Protein AF-A0A3D4H5T4-F1 (afdb_monomer_lite)

pLDDT: mean 84.38, std 15.31, range [50.97, 97.31]

Structure (mmCIF, N/CA/C/O backbone):
data_AF-A0A3D4H5T4-F1
#
_entry.id   AF-A0A3D4H5T4-F1
#
loop_
_atom_site.group_PDB
_atom_site.id
_atom_site.type_symbol
_atom_site.label_atom_id
_atom_site.label_alt_id
_atom_site.label_comp_id
_atom_site.label_asym_id
_atom_site.label_entity_id
_atom_site.label_seq_id
_atom_site.pdbx_PDB_ins_code
_atom_site.Cartn_x
_atom_site.Cartn_y
_atom_site.Cartn_z
_atom_site.occupancy
_atom_site.B_iso_or_equiv
_atom_site.auth_seq_id
_atom_site.auth_comp_id
_atom_site.auth_asym_id
_atom_site.auth_atom_id
_atom_site.pdbx_PDB_model_num
ATOM 1 N N . MET A 1 1 ? 33.350 2.290 -9.743 1.00 50.97 1 MET A N 1
ATOM 2 C CA . MET A 1 1 ? 33.170 3.519 -10.554 1.00 50.97 1 MET A CA 1
ATOM 3 C C . MET A 1 1 ? 33.026 3.240 -12.060 1.00 50.97 1 MET A C 1
ATOM 5 O O . MET A 1 1 ? 32.210 3.894 -12.687 1.00 50.97 1 MET A O 1
ATOM 9 N N . LEU A 1 2 ? 33.705 2.236 -12.644 1.00 53.31 2 LEU A N 1
ATOM 10 C CA . LEU A 1 2 ? 33.592 1.883 -14.080 1.00 53.31 2 LEU A CA 1
ATOM 11 C C . LEU A 1 2 ? 32.321 1.103 -14.498 1.00 53.31 2 LEU A C 1
ATOM 13 O O . LEU A 1 2 ? 32.039 1.008 -15.688 1.00 53.31 2 LEU A O 1
ATOM 17 N N . LEU A 1 3 ? 31.518 0.598 -13.553 1.00 58.47 3 LEU A N 1
ATOM 18 C CA . LEU A 1 3 ? 30.248 -0.098 -13.845 1.00 58.47 3 LEU A CA 1
ATOM 19 C C . LEU A 1 3 ? 29.052 0.846 -14.075 1.00 58.47 3 LEU A C 1
ATOM 21 O O . LEU A 1 3 ? 28.018 0.399 -14.553 1.00 58.47 3 LEU A O 1
ATOM 25 N N . ALA A 1 4 ? 29.189 2.146 -13.784 1.00 55.16 4 ALA A N 1
ATOM 26 C CA . ALA A 1 4 ? 28.155 3.155 -14.060 1.00 55.16 4 ALA A CA 1
ATOM 27 C C . ALA A 1 4 ? 28.229 3.714 -15.496 1.00 55.16 4 ALA A C 1
ATOM 29 O O . ALA A 1 4 ? 27.301 4.359 -15.978 1.00 55.16 4 ALA A O 1
ATOM 30 N N . PHE A 1 5 ? 29.338 3.463 -16.194 1.00 53.66 5 PHE A N 1
ATOM 31 C CA . PHE A 1 5 ? 29.594 4.003 -17.525 1.00 53.66 5 PHE A CA 1
ATOM 32 C C . PHE A 1 5 ? 28.647 3.468 -18.625 1.00 53.66 5 PHE A C 1
ATOM 34 O O . PHE A 1 5 ? 28.283 4.256 -19.491 1.00 53.66 5 PHE A O 1
ATOM 41 N N . PRO A 1 6 ? 28.194 2.194 -18.631 1.00 54.94 6 PRO A N 1
ATOM 42 C CA . PRO A 1 6 ? 27.199 1.744 -19.603 1.00 54.94 6 PRO A CA 1
ATOM 43 C C . PRO A 1 6 ? 25.774 2.250 -19.311 1.00 54.94 6 PRO A C 1
ATOM 45 O O . PRO A 1 6 ? 25.005 2.384 -20.255 1.00 54.94 6 PRO A O 1
ATOM 48 N N . PHE A 1 7 ? 25.433 2.595 -18.058 1.00 61.19 7 PHE A N 1
ATOM 49 C CA . PHE A 1 7 ? 24.137 3.204 -17.705 1.00 61.19 7 PHE A CA 1
ATOM 50 C C . PHE A 1 7 ? 24.020 4.629 -18.262 1.00 61.19 7 PHE A C 1
ATOM 52 O O . PHE A 1 7 ? 23.012 4.972 -18.865 1.00 61.19 7 PHE A O 1
ATOM 59 N N . MET A 1 8 ? 25.098 5.417 -18.163 1.00 59.91 8 MET A N 1
ATOM 60 C CA . MET A 1 8 ? 25.129 6.803 -18.649 1.00 59.91 8 MET A CA 1
ATOM 61 C C . MET A 1 8 ? 25.312 6.960 -20.166 1.00 59.91 8 MET A C 1
ATOM 63 O O . MET A 1 8 ? 25.226 8.072 -20.680 1.00 59.91 8 MET A O 1
ATOM 67 N N . ARG A 1 9 ? 25.601 5.873 -20.894 1.00 63.19 9 ARG A N 1
ATOM 68 C CA . ARG A 1 9 ? 25.990 5.927 -22.314 1.00 63.19 9 ARG A CA 1
ATOM 69 C C . ARG A 1 9 ? 24.804 5.947 -23.283 1.00 63.19 9 ARG A C 1
ATOM 71 O O . ARG A 1 9 ? 24.972 6.417 -24.401 1.00 63.19 9 ARG A O 1
ATOM 78 N N . ASN A 1 10 ? 23.633 5.475 -22.852 1.00 55.31 10 ASN A N 1
ATOM 79 C CA . ASN A 1 10 ? 22.451 5.292 -23.705 1.00 55.31 10 ASN A CA 1
ATOM 80 C C . ASN A 1 10 ? 21.253 6.159 -23.273 1.00 55.31 10 ASN A C 1
ATOM 82 O O . ASN A 1 10 ? 20.111 5.802 -23.548 1.00 55.31 10 ASN A O 1
ATOM 86 N N . HIS A 1 11 ? 21.475 7.269 -22.562 1.00 65.44 11 HIS A N 1
ATOM 87 C CA . HIS A 1 11 ? 20.380 8.187 -22.257 1.00 65.44 11 HIS A CA 1
ATOM 88 C C . HIS A 1 11 ? 19.988 8.938 -23.533 1.00 65.44 11 HIS A C 1
ATOM 90 O O . HIS A 1 11 ? 20.616 9.933 -23.895 1.00 65.44 11 HIS A O 1
ATOM 96 N N . GLU A 1 12 ? 18.935 8.456 -24.198 1.00 70.62 12 GLU A N 1
ATOM 97 C CA . GLU A 1 12 ? 18.045 9.314 -24.984 1.00 70.62 12 GLU A CA 1
ATOM 98 C C . GLU A 1 12 ? 17.826 10.624 -24.196 1.00 70.62 12 GLU A C 1
ATOM 100 O O . GLU A 1 12 ? 17.703 10.574 -22.962 1.00 70.62 12 GLU A O 1
ATOM 105 N N . PRO A 1 13 ? 17.835 11.801 -24.846 1.00 75.75 13 PRO A N 1
ATOM 106 C CA . PRO A 1 13 ? 17.629 13.061 -24.144 1.00 75.75 13 PRO A CA 1
ATOM 107 C C . PRO A 1 13 ? 16.342 12.977 -23.318 1.00 75.75 13 PRO A C 1
ATOM 109 O O . PRO A 1 13 ? 15.277 12.679 -23.853 1.00 75.75 13 PRO A O 1
ATOM 112 N N . ILE A 1 14 ? 16.447 13.204 -22.003 1.00 74.88 14 ILE A N 1
ATOM 113 C CA . ILE A 1 14 ? 15.289 13.151 -21.105 1.00 74.88 14 ILE A CA 1
ATOM 114 C C . ILE A 1 14 ? 14.270 14.176 -21.591 1.00 74.88 14 ILE A C 1
ATOM 116 O O . ILE A 1 14 ? 14.497 15.387 -21.531 1.00 74.88 14 ILE A O 1
ATOM 120 N N . GLU A 1 15 ? 13.123 13.685 -22.041 1.00 83.06 15 GLU A N 1
ATOM 121 C CA . GLU A 1 15 ? 11.979 14.530 -22.321 1.00 83.06 15 GLU A CA 1
ATOM 122 C C . GLU A 1 15 ? 11.386 14.994 -20.983 1.00 83.06 15 GLU A C 1
ATOM 124 O O . GLU A 1 15 ? 10.686 14.264 -20.278 1.00 83.06 15 GLU A O 1
ATOM 129 N N . TRP A 1 16 ? 1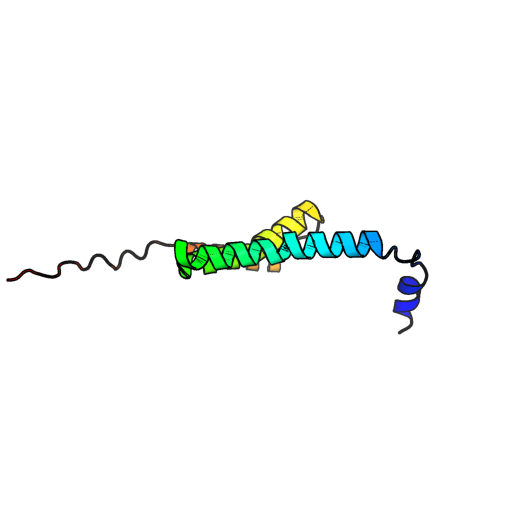1.697 16.231 -20.597 1.00 85.88 16 TRP A N 1
ATOM 130 C CA . TRP A 1 16 ? 11.300 16.794 -19.302 1.00 85.88 16 TRP A CA 1
ATOM 131 C C . TRP A 1 16 ? 9.786 16.829 -19.089 1.00 85.88 16 TRP A C 1
ATOM 133 O O . TRP A 1 16 ? 9.315 16.662 -17.966 1.00 85.88 16 TRP A O 1
ATOM 143 N N . LEU A 1 17 ? 9.020 17.037 -20.161 1.00 90.56 17 LEU A N 1
ATOM 144 C CA . LEU A 1 17 ? 7.569 17.170 -20.096 1.00 90.56 17 LEU A CA 1
ATOM 145 C C . LEU A 1 17 ? 6.851 15.857 -19.720 1.00 90.56 17 LEU A C 1
ATOM 147 O O . LEU A 1 17 ? 6.108 15.879 -18.737 1.00 90.56 17 LEU A O 1
ATOM 151 N N . PRO A 1 18 ? 7.056 14.715 -20.412 1.00 91.06 18 PRO A N 1
ATOM 152 C CA . PRO A 1 18 ? 6.445 13.448 -20.008 1.00 91.06 18 PRO A CA 1
ATOM 153 C C . PRO A 1 18 ? 6.958 12.967 -18.649 1.00 91.06 18 PRO A C 1
ATOM 155 O O . PRO A 1 18 ? 6.181 12.417 -17.870 1.00 91.06 18 PRO A O 1
ATOM 158 N N . PHE A 1 19 ? 8.226 13.229 -18.320 1.00 88.88 19 PHE A N 1
ATOM 159 C CA . PHE A 1 19 ? 8.763 12.918 -16.998 1.00 88.88 19 PHE A CA 1
ATOM 160 C C . PHE A 1 19 ? 8.033 13.690 -15.889 1.00 88.88 19 PHE A C 1
ATOM 162 O O . PHE A 1 19 ? 7.582 13.095 -14.910 1.00 88.88 19 PHE A O 1
ATOM 169 N N . LEU A 1 20 ? 7.856 15.005 -16.060 1.00 93.69 20 LEU A N 1
ATOM 170 C CA . LEU A 1 20 ? 7.125 15.840 -15.107 1.00 93.69 20 LEU A CA 1
ATOM 171 C C . LEU A 1 20 ? 5.650 15.434 -15.010 1.00 93.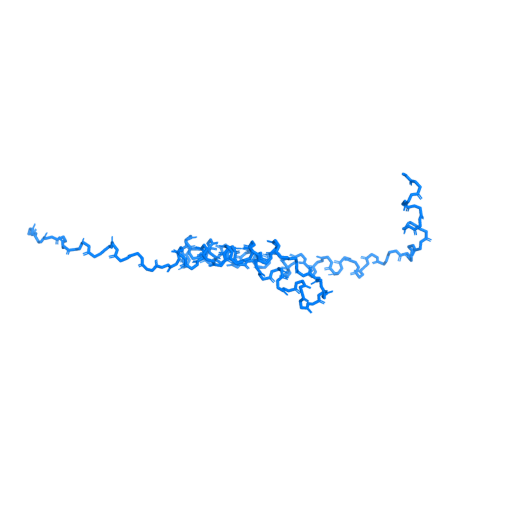69 20 LEU A C 1
ATOM 173 O O . LEU A 1 20 ? 5.102 15.380 -13.910 1.00 93.69 20 LEU A O 1
ATOM 177 N N . ALA A 1 21 ? 5.013 15.117 -16.139 1.00 94.12 21 ALA A N 1
ATOM 178 C CA . ALA A 1 21 ? 3.635 14.640 -16.161 1.00 94.12 21 ALA A CA 1
ATOM 179 C C . ALA A 1 21 ? 3.483 13.329 -15.372 1.00 94.12 21 ALA A C 1
ATOM 181 O O . ALA A 1 21 ? 2.595 13.221 -14.527 1.00 94.12 21 ALA A O 1
ATOM 182 N N . LEU A 1 22 ? 4.384 12.364 -15.581 1.00 92.44 22 LEU A N 1
ATOM 183 C CA . LEU A 1 22 ? 4.390 11.105 -14.841 1.00 92.44 22 LEU A CA 1
ATOM 184 C C . LEU A 1 22 ? 4.630 11.335 -13.343 1.00 92.44 22 LEU A C 1
ATOM 186 O O . LEU A 1 22 ? 3.908 10.778 -12.519 1.00 92.44 22 LEU A O 1
ATOM 190 N N . ALA A 1 23 ? 5.591 12.189 -12.982 1.00 94.06 23 ALA A N 1
ATOM 191 C CA . ALA A 1 23 ? 5.872 12.529 -11.591 1.00 94.06 23 ALA A CA 1
ATOM 192 C C . ALA A 1 23 ? 4.661 13.169 -10.892 1.00 94.06 23 ALA A C 1
ATOM 194 O O . ALA A 1 23 ? 4.345 12.807 -9.759 1.00 94.06 23 ALA A O 1
ATOM 195 N N . LEU A 1 24 ? 3.947 14.076 -11.570 1.00 96.31 24 LEU A N 1
ATOM 196 C CA . LEU A 1 24 ? 2.726 14.687 -11.041 1.00 96.31 24 LEU A CA 1
ATOM 197 C C . LEU A 1 24 ? 1.614 13.657 -10.850 1.00 96.31 24 LEU A C 1
ATOM 199 O O . LEU A 1 24 ? 0.988 13.634 -9.793 1.00 96.31 24 LEU A O 1
ATOM 203 N N . VAL A 1 25 ? 1.385 12.787 -11.837 1.00 96.62 25 VAL A N 1
ATOM 204 C CA . VAL A 1 25 ? 0.355 11.743 -11.750 1.00 96.62 25 VAL A CA 1
ATOM 205 C C . VAL A 1 25 ? 0.670 10.765 -10.618 1.00 96.62 25 VAL A C 1
ATOM 207 O O . VAL A 1 25 ? -0.198 10.502 -9.787 1.00 96.62 25 VAL A O 1
ATOM 210 N N . LEU A 1 26 ? 1.910 10.278 -10.527 1.00 94.31 26 LEU A N 1
ATOM 211 C CA . LEU A 1 26 ? 2.333 9.354 -9.473 1.00 94.31 26 LEU A CA 1
ATOM 212 C C . LEU A 1 26 ? 2.319 10.013 -8.087 1.00 94.31 26 LEU A C 1
ATOM 214 O O . LEU A 1 26 ? 1.860 9.400 -7.129 1.00 94.31 26 LEU A O 1
ATOM 218 N N . GLY A 1 27 ? 2.763 11.264 -7.961 1.00 96.19 27 GLY A N 1
ATOM 219 C CA . GLY A 1 27 ? 2.759 11.983 -6.686 1.00 96.19 27 GLY A CA 1
ATOM 220 C C . GLY A 1 27 ? 1.350 12.325 -6.191 1.00 96.19 27 GLY A C 1
ATOM 221 O O . GLY A 1 27 ? 1.061 12.215 -4.995 1.00 96.19 27 GLY A O 1
ATOM 222 N N . LEU A 1 28 ? 0.449 12.707 -7.102 1.00 97.31 28 LEU A N 1
ATOM 223 C CA . LEU A 1 28 ? -0.940 13.015 -6.766 1.00 97.31 28 LEU A CA 1
ATOM 224 C C . LEU A 1 28 ? -1.732 11.747 -6.456 1.00 97.31 28 LEU A C 1
ATOM 226 O O . LEU A 1 28 ? -2.302 11.638 -5.372 1.00 97.31 28 LEU A O 1
ATOM 230 N N . LEU A 1 29 ? -1.762 10.794 -7.389 1.00 95.19 29 LEU A N 1
ATOM 231 C CA . LEU A 1 29 ? -2.602 9.603 -7.267 1.00 95.19 29 LEU A CA 1
ATOM 232 C C . LEU A 1 29 ? -1.982 8.538 -6.363 1.00 95.19 29 LEU A C 1
ATOM 234 O O . LEU A 1 29 ? -2.706 7.867 -5.638 1.00 95.19 29 LEU A O 1
ATOM 238 N N . GLY A 1 30 ? -0.658 8.390 -6.390 1.00 91.00 30 GLY A N 1
ATOM 239 C CA . GLY A 1 30 ? 0.050 7.357 -5.637 1.00 91.00 30 GLY A CA 1
ATOM 240 C C . GLY A 1 30 ? 0.327 7.714 -4.179 1.00 91.00 30 GLY A C 1
ATOM 241 O O . GLY A 1 30 ? 0.563 6.809 -3.388 1.00 91.00 30 GLY A O 1
ATOM 242 N N . GLN A 1 31 ? 0.296 8.999 -3.802 1.00 93.62 31 GLN A N 1
ATOM 243 C CA . GLN A 1 31 ? 0.578 9.420 -2.422 1.00 93.62 31 GLN A CA 1
ATOM 244 C C . GLN A 1 31 ? -0.358 10.506 -1.896 1.00 93.62 31 GLN A C 1
ATOM 246 O O . GLN A 1 31 ? -1.048 10.297 -0.900 1.00 93.62 31 GLN A O 1
ATOM 251 N N . THR A 1 32 ? -0.440 11.659 -2.561 1.00 96.81 32 THR A N 1
ATOM 252 C CA . THR A 1 32 ? -1.115 12.838 -1.989 1.00 96.81 32 THR A CA 1
ATOM 253 C C . THR A 1 32 ? -2.606 12.595 -1.736 1.00 96.81 32 THR A C 1
ATOM 255 O O . THR A 1 32 ? -3.099 12.847 -0.636 1.00 96.81 32 THR A O 1
ATOM 258 N N . ILE A 1 33 ? -3.337 12.082 -2.731 1.00 97.25 33 ILE A N 1
ATOM 259 C CA . ILE A 1 33 ? -4.773 11.803 -2.601 1.00 97.25 33 ILE A CA 1
ATOM 260 C C . ILE A 1 33 ? -5.039 10.689 -1.572 1.00 97.25 33 ILE A C 1
ATOM 262 O O . ILE A 1 33 ? -5.868 10.924 -0.684 1.00 97.25 33 ILE A O 1
ATOM 266 N N . PRO A 1 34 ? -4.360 9.521 -1.618 1.00 94.06 34 PRO A N 1
ATOM 267 C CA . PRO A 1 34 ? -4.518 8.482 -0.601 1.00 94.06 34 PRO A CA 1
ATOM 268 C C . PRO A 1 34 ? -4.265 8.980 0.826 1.00 94.06 34 PRO A C 1
ATOM 270 O O . PRO A 1 34 ? -5.108 8.771 1.698 1.00 94.06 34 PRO A O 1
ATOM 273 N N . VAL A 1 35 ? -3.167 9.709 1.060 1.00 95.06 35 VAL A N 1
ATOM 274 C CA . VAL A 1 35 ? -2.803 10.213 2.395 1.00 95.06 35 VAL A CA 1
ATOM 275 C C . VAL A 1 35 ? -3.841 11.205 2.913 1.00 95.06 35 VAL A C 1
ATOM 277 O O . VAL A 1 35 ? -4.291 11.081 4.052 1.00 95.06 35 VAL A O 1
ATOM 280 N N . ILE A 1 36 ? -4.290 12.158 2.087 1.00 97.25 36 ILE A N 1
ATOM 281 C CA . ILE A 1 36 ? -5.333 13.114 2.492 1.00 97.25 36 ILE A CA 1
ATOM 282 C C . ILE A 1 36 ? -6.646 12.387 2.800 1.00 97.25 36 ILE A C 1
ATOM 284 O O . ILE A 1 36 ? -7.327 12.728 3.769 1.00 97.25 36 ILE A O 1
ATOM 288 N N . THR A 1 37 ? -7.003 11.386 1.993 1.00 95.69 37 THR A N 1
ATOM 289 C CA . THR A 1 37 ? -8.2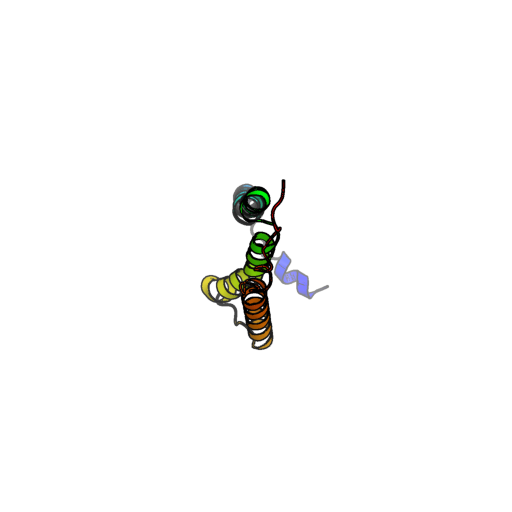24 10.593 2.186 1.00 95.69 37 THR A CA 1
ATOM 290 C C . THR A 1 37 ? -8.1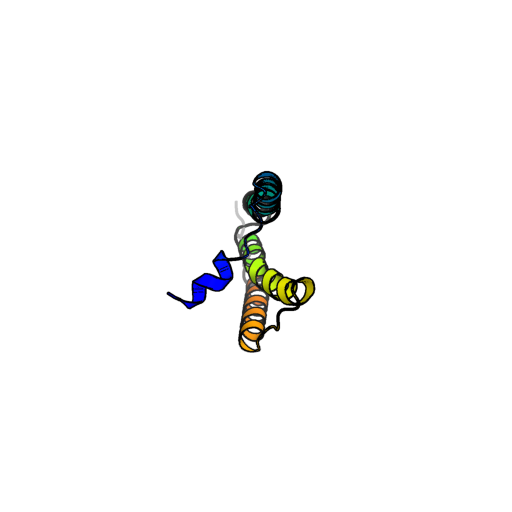60 9.808 3.492 1.00 95.69 37 THR A C 1
ATOM 292 O O . THR A 1 37 ? -9.115 9.841 4.267 1.00 95.69 37 THR A O 1
ATOM 295 N N . LEU A 1 38 ? -7.015 9.187 3.791 1.00 94.94 38 LEU A N 1
ATOM 296 C CA . LEU A 1 38 ? -6.777 8.500 5.056 1.00 94.94 38 LEU A CA 1
ATOM 297 C C . LEU A 1 38 ? -6.863 9.474 6.238 1.00 94.94 38 LEU A C 1
ATOM 299 O O . LEU A 1 38 ? -7.602 9.217 7.185 1.00 94.94 38 LEU A O 1
ATOM 303 N N . MET A 1 39 ? -6.187 10.626 6.162 1.00 95.94 39 MET A N 1
ATOM 304 C CA . MET A 1 39 ? -6.203 11.632 7.230 1.00 95.94 39 MET A CA 1
ATOM 305 C C . MET A 1 39 ? -7.611 12.170 7.506 1.00 95.94 39 MET A C 1
ATOM 307 O O . MET A 1 39 ? -7.989 12.333 8.664 1.00 95.94 39 MET A O 1
ATOM 311 N N . LYS A 1 40 ? -8.413 12.407 6.460 1.00 96.56 40 LYS A N 1
ATOM 312 C CA . LYS A 1 40 ? -9.827 12.795 6.600 1.00 96.56 40 LYS A CA 1
ATOM 313 C C . LYS A 1 40 ? -10.717 11.654 7.092 1.00 96.56 40 LYS A C 1
ATOM 315 O O . LYS A 1 40 ? -11.743 11.924 7.708 1.00 96.56 40 LYS A O 1
ATOM 320 N N . GLY A 1 41 ? -10.343 10.406 6.823 1.00 95.25 41 GLY A N 1
ATOM 321 C CA . GLY A 1 41 ? -11.046 9.218 7.296 1.00 95.25 41 GLY A CA 1
ATOM 322 C C . GLY A 1 41 ? -10.837 8.946 8.786 1.00 95.25 41 GLY A C 1
ATOM 323 O O . GLY A 1 41 ? -11.774 8.501 9.445 1.00 95.25 41 GLY A O 1
ATOM 324 N N . ILE A 1 42 ? -9.658 9.263 9.342 1.00 95.94 42 ILE A N 1
ATOM 325 C CA . ILE A 1 42 ? -9.309 8.996 10.754 1.00 95.94 42 ILE A CA 1
ATOM 326 C C . ILE A 1 42 ? -10.381 9.497 11.746 1.00 95.94 42 ILE A C 1
ATOM 328 O O . ILE A 1 42 ? -10.793 8.705 12.593 1.00 95.94 42 ILE A O 1
ATOM 332 N N . PRO A 1 43 ? -10.892 10.745 11.669 1.00 94.94 43 PRO A N 1
ATOM 333 C CA . PRO A 1 43 ? -11.943 11.219 12.574 1.00 94.94 43 PRO A CA 1
ATOM 334 C C . PRO A 1 43 ? -13.279 10.471 12.449 1.00 94.94 43 PRO A C 1
ATOM 336 O O . PRO A 1 43 ? -14.078 10.508 13.378 1.00 94.94 43 PRO A O 1
ATOM 339 N N . ILE A 1 44 ? -13.534 9.824 11.307 1.00 95.25 44 ILE A N 1
ATOM 340 C CA . ILE A 1 44 ? -14.798 9.144 10.993 1.00 95.25 44 ILE A CA 1
ATOM 341 C C . ILE A 1 44 ? -14.765 7.692 11.483 1.00 95.25 44 ILE A C 1
ATOM 343 O O . ILE A 1 44 ? -15.738 7.216 12.060 1.00 95.25 44 ILE A O 1
ATOM 347 N N . VAL A 1 45 ? -13.649 6.987 11.260 1.00 91.50 45 VAL A N 1
ATOM 348 C CA . VAL A 1 45 ? -13.514 5.548 11.570 1.00 91.50 45 VAL A CA 1
ATOM 349 C C . VAL A 1 45 ? -12.724 5.264 12.852 1.00 91.50 45 VAL A C 1
ATOM 351 O O . VAL A 1 45 ? -12.692 4.131 13.326 1.00 91.50 45 VAL A O 1
ATOM 354 N N . GLY A 1 46 ? -12.088 6.283 13.430 1.00 90.38 46 GLY A N 1
ATOM 355 C CA . GLY A 1 46 ? -11.204 6.153 14.583 1.00 90.38 46 GLY A CA 1
ATOM 356 C C . GLY A 1 46 ? -9.775 5.745 14.211 1.00 90.38 46 GLY A C 1
ATOM 357 O O . GLY A 1 46 ? -9.500 5.166 13.158 1.00 90.38 46 GLY A O 1
ATOM 358 N N . SER A 1 47 ? -8.834 6.039 15.112 1.00 88.81 47 SER A N 1
ATOM 359 C CA . SER A 1 47 ? -7.397 5.795 14.909 1.00 88.81 47 SER A CA 1
ATOM 360 C C . SER A 1 47 ? -7.038 4.314 14.770 1.00 88.81 47 SER A C 1
ATOM 362 O O . SER A 1 47 ? -6.098 3.986 14.053 1.00 88.81 47 SER A O 1
ATOM 364 N N . SER A 1 48 ? -7.803 3.427 15.414 1.00 88.69 48 SER A N 1
ATOM 365 C CA . SER A 1 48 ? -7.620 1.974 15.349 1.00 88.69 48 SER A CA 1
ATOM 366 C C . SER A 1 48 ? -7.788 1.455 13.912 1.00 88.69 48 SER A C 1
ATOM 368 O O . SER A 1 48 ? -6.826 1.004 13.288 1.00 88.69 48 SER A O 1
ATOM 370 N N . ILE A 1 49 ? -8.981 1.618 13.332 1.00 90.00 49 ILE A N 1
ATOM 371 C CA . ILE A 1 49 ? -9.286 1.149 11.971 1.00 90.00 49 ILE A CA 1
ATOM 372 C C . ILE A 1 49 ? -8.385 1.839 10.940 1.00 90.00 49 ILE A C 1
ATOM 374 O O . ILE A 1 49 ? -7.901 1.193 10.012 1.00 90.00 49 ILE A O 1
ATOM 378 N N . ALA A 1 50 ? -8.098 3.131 11.120 1.00 92.81 50 ALA A N 1
ATOM 379 C CA . ALA A 1 50 ? -7.202 3.850 10.223 1.00 92.81 50 ALA A CA 1
ATOM 380 C C . ALA A 1 50 ? -5.755 3.321 10.256 1.00 92.81 50 ALA A C 1
ATOM 382 O O . ALA A 1 50 ? -5.127 3.214 9.205 1.00 92.81 50 ALA A O 1
ATOM 383 N N . GLY A 1 51 ? -5.232 2.948 11.430 1.00 91.75 51 GLY A N 1
ATOM 384 C CA . GLY A 1 51 ? -3.910 2.325 11.557 1.00 91.75 51 GLY A CA 1
ATOM 385 C C . GLY A 1 51 ? -3.842 0.942 10.902 1.00 91.75 51 GLY A C 1
ATOM 386 O O . GLY A 1 51 ? -2.863 0.616 10.226 1.00 91.75 51 GLY A O 1
ATOM 387 N N . ALA A 1 52 ? -4.910 0.149 11.033 1.00 92.50 52 ALA A N 1
ATOM 388 C CA . ALA A 1 52 ? -5.038 -1.123 10.327 1.00 92.50 52 ALA A CA 1
ATOM 389 C C . ALA A 1 52 ? -5.075 -0.929 8.799 1.00 92.50 52 ALA A C 1
ATOM 391 O O . ALA A 1 52 ? -4.378 -1.638 8.074 1.00 92.50 52 ALA A O 1
ATOM 392 N N . LEU A 1 53 ? -5.830 0.066 8.317 1.00 91.88 53 LEU A N 1
ATOM 393 C CA . LEU A 1 53 ? -5.902 0.412 6.898 1.00 91.88 53 LEU A CA 1
ATOM 394 C C . LEU A 1 53 ? -4.546 0.885 6.356 1.00 91.88 53 LEU A C 1
ATOM 396 O O . LEU A 1 53 ? -4.152 0.461 5.279 1.00 91.88 53 LEU A O 1
ATOM 400 N N . ALA A 1 54 ? -3.797 1.696 7.110 1.00 92.56 54 ALA A N 1
ATOM 401 C CA . ALA A 1 54 ? -2.445 2.107 6.724 1.00 92.56 54 ALA A CA 1
ATOM 402 C C . ALA A 1 54 ? -1.484 0.909 6.627 1.00 92.56 54 ALA A C 1
ATOM 404 O O . ALA A 1 54 ? -0.702 0.797 5.689 1.00 92.56 54 ALA A O 1
ATOM 405 N N . SER A 1 55 ? -1.588 -0.041 7.561 1.00 92.81 55 SER A N 1
ATOM 406 C CA . SER A 1 55 ? -0.747 -1.245 7.567 1.00 92.81 55 SER A CA 1
ATOM 407 C C . SER A 1 55 ? -0.995 -2.159 6.361 1.00 92.81 55 SER A C 1
ATOM 409 O O . SER A 1 55 ? -0.109 -2.930 5.995 1.00 92.81 55 SER A O 1
ATOM 411 N N . ILE A 1 56 ? -2.173 -2.072 5.727 1.00 93.62 56 ILE A N 1
ATOM 412 C CA . ILE A 1 56 ? -2.519 -2.869 4.542 1.00 93.62 56 ILE A CA 1
ATOM 413 C C . ILE A 1 56 ? -1.795 -2.405 3.270 1.00 93.62 56 ILE A C 1
ATOM 415 O O . ILE A 1 56 ? -1.678 -3.188 2.327 1.00 93.62 56 ILE A O 1
ATOM 419 N N . GLU A 1 57 ? -1.277 -1.171 3.247 1.00 92.75 57 GLU A N 1
ATOM 420 C CA . GLU A 1 57 ? -0.538 -0.609 2.109 1.00 92.75 57 GLU A CA 1
ATOM 421 C C . GLU A 1 57 ? 0.636 -1.513 1.709 1.00 92.75 57 GLU A C 1
ATOM 423 O O . GLU A 1 57 ? 0.804 -1.829 0.532 1.00 92.75 57 GLU A O 1
ATOM 428 N N . LEU A 1 58 ? 1.400 -2.005 2.692 1.00 93.50 58 LEU A N 1
ATOM 429 C CA . LEU A 1 58 ? 2.569 -2.854 2.456 1.00 93.50 58 LEU A CA 1
ATOM 430 C C . LEU A 1 58 ? 2.202 -4.216 1.827 1.00 93.50 58 LEU A C 1
ATOM 432 O O . LEU A 1 58 ? 2.764 -4.541 0.780 1.00 93.50 58 LEU A O 1
ATOM 436 N N . PRO A 1 59 ? 1.259 -5.014 2.373 1.00 93.88 59 PRO A N 1
ATOM 437 C CA . PRO A 1 59 ? 0.741 -6.203 1.698 1.00 93.88 59 PRO A CA 1
ATOM 438 C C . PRO A 1 59 ? 0.261 -5.950 0.268 1.00 93.88 59 PRO A C 1
ATOM 440 O O . PRO A 1 59 ? 0.617 -6.702 -0.641 1.00 93.88 59 PRO A O 1
ATOM 443 N N . VAL A 1 60 ? -0.521 -4.886 0.058 1.00 94.25 60 VAL A N 1
ATOM 444 C CA . VAL A 1 60 ? -1.046 -4.540 -1.268 1.00 94.25 60 VAL A CA 1
ATOM 445 C C . VAL A 1 60 ? 0.091 -4.192 -2.223 1.00 94.25 60 VAL A C 1
ATOM 447 O O . VAL A 1 60 ? 0.056 -4.636 -3.368 1.00 94.25 60 VAL A O 1
ATOM 450 N N . ALA A 1 61 ? 1.124 -3.478 -1.767 1.00 93.69 61 ALA A N 1
ATOM 451 C CA . ALA A 1 61 ? 2.300 -3.162 -2.572 1.00 93.69 61 ALA A CA 1
ATOM 452 C C . ALA A 1 61 ? 3.058 -4.426 -3.006 1.00 93.69 61 ALA A C 1
ATOM 454 O O . ALA A 1 61 ? 3.388 -4.564 -4.182 1.00 93.69 61 ALA A O 1
ATOM 455 N N . VAL A 1 62 ? 3.276 -5.385 -2.097 1.00 95.00 62 VAL A N 1
ATOM 456 C CA . VAL A 1 62 ? 3.953 -6.654 -2.426 1.00 95.00 62 VAL A CA 1
ATOM 457 C C . VAL A 1 62 ? 3.152 -7.469 -3.441 1.00 95.00 62 VAL A C 1
ATOM 459 O O . VAL A 1 62 ? 3.708 -7.939 -4.433 1.00 95.00 62 VAL A O 1
ATOM 462 N N . ILE A 1 63 ? 1.842 -7.611 -3.221 1.00 94.19 63 ILE A N 1
ATOM 463 C CA . ILE A 1 63 ? 0.955 -8.349 -4.132 1.00 94.19 63 ILE A CA 1
ATOM 464 C C . ILE A 1 63 ? 0.891 -7.650 -5.496 1.00 94.19 63 ILE A C 1
ATOM 466 O O . ILE A 1 63 ? 0.966 -8.304 -6.534 1.00 94.19 63 ILE A O 1
ATOM 470 N N . SER A 1 64 ? 0.808 -6.319 -5.503 1.00 94.00 64 SER A N 1
ATOM 471 C CA . SER A 1 64 ? 0.802 -5.526 -6.733 1.00 94.00 64 SER A CA 1
ATOM 472 C C . SER A 1 64 ? 2.116 -5.669 -7.493 1.00 94.00 64 SER A C 1
ATOM 474 O O . SER A 1 64 ? 2.085 -5.804 -8.711 1.00 94.00 64 SER A O 1
ATOM 476 N N . SER A 1 65 ? 3.259 -5.714 -6.804 1.00 94.81 65 SER A N 1
ATOM 477 C CA . SER A 1 65 ? 4.542 -5.955 -7.466 1.00 94.81 65 SER A CA 1
ATOM 478 C C . SER A 1 65 ? 4.578 -7.321 -8.160 1.00 94.81 65 SER A C 1
ATOM 480 O O . SER A 1 65 ? 4.958 -7.431 -9.326 1.00 94.81 65 SER A O 1
ATOM 482 N N . ALA A 1 66 ? 4.067 -8.360 -7.495 1.00 93.75 66 ALA A N 1
ATOM 483 C CA . ALA A 1 66 ? 3.978 -9.696 -8.077 1.00 93.75 66 ALA A CA 1
ATOM 484 C C . ALA A 1 66 ? 3.085 -9.742 -9.330 1.00 93.75 66 ALA A C 1
ATOM 486 O O . ALA A 1 66 ? 3.427 -10.393 -10.313 1.00 93.75 66 ALA A O 1
ATOM 487 N N . ILE A 1 67 ? 1.941 -9.047 -9.298 1.00 95.81 67 ILE A N 1
ATOM 488 C CA . ILE A 1 67 ? 0.943 -9.071 -10.378 1.00 95.81 67 ILE A CA 1
ATOM 489 C C . ILE A 1 67 ? 1.345 -8.166 -11.547 1.00 95.81 67 ILE A C 1
ATOM 491 O O . ILE A 1 67 ? 1.274 -8.589 -12.698 1.00 95.81 67 ILE A O 1
ATOM 495 N N . PHE A 1 68 ? 1.725 -6.916 -11.270 1.00 95.19 68 PHE A N 1
ATOM 496 C CA . PHE A 1 68 ? 1.936 -5.893 -12.298 1.00 95.19 68 PHE A CA 1
ATOM 497 C C . PHE A 1 68 ? 3.373 -5.844 -12.813 1.00 95.19 68 PHE A C 1
ATOM 499 O O . PHE A 1 68 ? 3.573 -5.578 -13.996 1.00 95.19 68 PHE A O 1
ATOM 506 N N . LEU A 1 69 ? 4.365 -6.080 -11.949 1.00 93.94 69 LEU A N 1
ATOM 507 C CA . LEU A 1 69 ? 5.781 -6.053 -12.331 1.00 93.94 69 LEU A CA 1
ATOM 508 C C . LEU A 1 69 ? 6.321 -7.464 -12.617 1.00 93.94 69 LEU A C 1
ATOM 510 O O . LEU A 1 69 ? 7.394 -7.598 -13.202 1.00 93.94 69 LEU A O 1
ATOM 514 N N . GLY A 1 70 ? 5.586 -8.516 -12.234 1.00 93.50 70 GLY A N 1
ATOM 515 C CA . GLY A 1 70 ? 6.037 -9.902 -12.374 1.00 93.50 70 GLY A CA 1
ATOM 516 C C . GLY A 1 70 ? 7.199 -10.248 -11.440 1.00 93.50 70 GLY A C 1
ATOM 517 O O . GLY A 1 70 ? 7.944 -11.193 -11.702 1.00 93.50 70 GLY A O 1
ATOM 518 N N . GLU A 1 71 ? 7.394 -9.473 -10.368 1.00 92.94 71 GLU A N 1
ATOM 519 C CA . GLU A 1 71 ? 8.474 -9.716 -9.418 1.00 92.94 71 GLU A CA 1
ATOM 520 C C . GLU A 1 71 ? 8.240 -11.012 -8.638 1.00 92.94 71 GLU A C 1
ATOM 522 O O . GLU A 1 71 ? 7.137 -11.319 -8.178 1.00 92.94 71 GLU A O 1
ATOM 527 N N . THR A 1 72 ? 9.310 -11.788 -8.455 1.00 93.06 72 THR A N 1
ATOM 528 C CA . THR A 1 72 ? 9.242 -13.009 -7.652 1.00 93.06 72 THR A CA 1
ATOM 529 C C . THR A 1 72 ? 9.169 -12.646 -6.174 1.00 93.06 72 THR A C 1
ATOM 531 O O . THR A 1 72 ? 10.143 -12.164 -5.594 1.00 93.06 72 THR A O 1
ATOM 534 N N . VAL A 1 73 ? 8.028 -12.925 -5.542 1.00 93.94 73 VAL A N 1
ATOM 535 C CA . VAL A 1 73 ? 7.865 -12.737 -4.097 1.00 93.94 73 VAL A CA 1
ATOM 536 C C . VAL A 1 73 ? 8.645 -13.819 -3.361 1.00 93.94 73 VAL A C 1
ATOM 538 O O . VAL A 1 73 ? 8.392 -15.015 -3.509 1.00 93.94 73 VAL A O 1
ATOM 541 N N . THR A 1 74 ? 9.609 -13.397 -2.546 1.00 94.88 74 THR A N 1
ATOM 542 C CA . THR A 1 74 ? 10.417 -14.332 -1.757 1.00 94.88 74 THR A CA 1
ATOM 543 C C . THR A 1 74 ? 9.605 -14.956 -0.619 1.00 94.88 74 THR A C 1
ATOM 545 O O . THR A 1 74 ? 8.604 -14.402 -0.150 1.00 94.88 74 THR A O 1
ATOM 548 N N . ILE A 1 75 ? 10.072 -16.101 -0.113 1.00 93.94 75 ILE A N 1
ATOM 549 C CA . ILE A 1 75 ? 9.461 -16.775 1.044 1.00 93.94 75 ILE A CA 1
ATOM 550 C C . ILE A 1 75 ? 9.440 -15.838 2.262 1.00 93.94 75 ILE A C 1
ATOM 552 O O . ILE A 1 75 ? 8.415 -15.711 2.924 1.00 93.94 75 ILE A O 1
ATOM 556 N N . THR A 1 76 ? 10.534 -15.118 2.522 1.00 94.56 76 THR A N 1
ATOM 557 C CA . THR A 1 76 ? 10.633 -14.172 3.644 1.00 94.56 76 THR A CA 1
ATOM 558 C C . THR A 1 76 ? 9.636 -13.019 3.521 1.00 94.56 76 THR A C 1
ATOM 560 O O . THR A 1 76 ? 8.993 -12.653 4.502 1.00 94.56 76 THR A O 1
ATOM 563 N N . GLN A 1 77 ? 9.460 -12.468 2.317 1.00 93.81 77 GLN A N 1
ATOM 564 C CA . GLN A 1 77 ? 8.499 -11.392 2.066 1.00 93.81 77 GLN A CA 1
ATOM 565 C C . GLN A 1 77 ? 7.056 -11.886 2.228 1.00 93.81 77 GLN A C 1
ATOM 567 O O . GLN A 1 77 ? 6.237 -11.204 2.838 1.00 93.81 77 GLN A O 1
ATOM 572 N N . SER A 1 78 ? 6.773 -13.112 1.781 1.00 92.00 78 SER A N 1
ATOM 573 C CA . SER A 1 78 ? 5.475 -13.767 1.977 1.00 92.00 78 SER A CA 1
ATOM 574 C C . SER A 1 78 ? 5.162 -13.995 3.461 1.00 92.00 78 SER A C 1
ATOM 576 O O . SER A 1 78 ? 4.048 -13.723 3.903 1.00 92.00 78 SER A O 1
ATOM 578 N N . LEU A 1 79 ? 6.151 -14.429 4.253 1.00 96.12 79 LEU A N 1
ATOM 579 C CA . LEU A 1 79 ? 6.016 -14.567 5.708 1.00 96.12 79 LEU A CA 1
ATOM 580 C C . LEU A 1 79 ? 5.752 -13.218 6.387 1.00 96.12 79 LEU A C 1
ATOM 582 O O . LEU A 1 79 ? 4.895 -13.134 7.263 1.00 96.12 79 LEU A O 1
ATOM 586 N N . GLY A 1 80 ? 6.440 -12.156 5.959 1.00 94.81 80 GLY A N 1
ATOM 587 C CA . GLY A 1 80 ? 6.193 -10.798 6.446 1.00 94.81 80 GLY A CA 1
ATOM 588 C 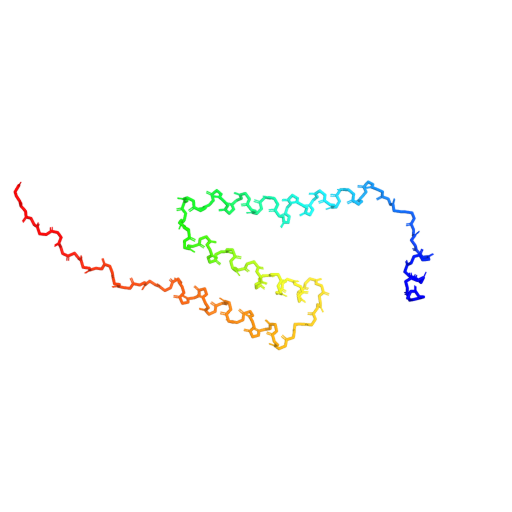C . GLY A 1 80 ? 4.772 -10.317 6.140 1.00 94.81 80 GLY A C 1
ATOM 589 O O . GLY A 1 80 ? 4.088 -9.817 7.030 1.00 94.81 80 GLY A O 1
ATOM 590 N N . VAL A 1 81 ? 4.292 -10.534 4.911 1.00 94.56 81 VAL A N 1
ATOM 591 C CA . VAL A 1 81 ? 2.912 -10.207 4.515 1.00 94.56 81 VAL A CA 1
ATOM 592 C C . VAL A 1 81 ? 1.900 -10.984 5.360 1.00 94.56 81 VAL A C 1
ATOM 594 O O . VAL A 1 81 ? 0.967 -10.385 5.895 1.00 94.56 81 VAL A O 1
ATOM 597 N N . ALA A 1 82 ? 2.105 -12.292 5.548 1.00 94.75 82 ALA A N 1
ATOM 598 C CA . ALA A 1 82 ? 1.247 -13.113 6.399 1.00 94.75 82 ALA A CA 1
ATOM 599 C C . ALA A 1 82 ? 1.220 -12.606 7.852 1.00 94.75 82 ALA A C 1
ATOM 601 O O . ALA A 1 82 ? 0.151 -12.517 8.454 1.00 94.75 82 ALA A O 1
ATOM 602 N N . LEU A 1 83 ? 2.374 -12.211 8.399 1.00 94.62 83 LEU A N 1
ATOM 603 C CA . LEU A 1 83 ? 2.483 -11.661 9.749 1.00 94.62 83 LEU A CA 1
ATOM 604 C C . LEU A 1 83 ? 1.698 -10.350 9.904 1.00 94.62 83 LEU A C 1
ATOM 606 O O . LEU A 1 83 ? 0.982 -10.184 10.891 1.00 94.62 83 LEU A O 1
ATOM 610 N N . VAL A 1 84 ? 1.785 -9.444 8.923 1.00 93.88 84 VAL A N 1
ATOM 611 C CA . VAL A 1 84 ? 1.008 -8.192 8.917 1.00 93.88 84 VAL A CA 1
ATOM 612 C C . VAL A 1 84 ? -0.492 -8.485 8.865 1.00 93.88 84 VAL A C 1
ATOM 614 O O . VAL A 1 84 ? -1.243 -7.930 9.665 1.00 93.88 84 VAL A O 1
ATOM 617 N N . PHE A 1 85 ? -0.937 -9.397 7.992 1.00 92.25 85 PHE A N 1
ATOM 618 C CA . PHE A 1 85 ? -2.347 -9.799 7.925 1.00 92.25 85 PHE A CA 1
ATOM 619 C C . PHE A 1 85 ? -2.858 -10.374 9.250 1.00 92.25 85 PHE A C 1
ATOM 621 O O . PHE A 1 85 ? -3.936 -9.993 9.705 1.00 92.25 85 PHE A O 1
ATOM 628 N N . ILE A 1 86 ? -2.081 -11.252 9.894 1.00 93.62 86 ILE A N 1
ATOM 629 C CA . ILE A 1 86 ? -2.421 -11.807 11.211 1.00 93.62 86 ILE A CA 1
ATOM 630 C C . ILE A 1 86 ? -2.511 -10.690 12.255 1.00 93.62 86 ILE A C 1
ATOM 632 O O . ILE A 1 86 ? -3.470 -10.651 13.021 1.00 93.62 86 ILE A O 1
ATOM 636 N N . GLY A 1 87 ? -1.558 -9.754 12.261 1.00 91.81 87 GLY A N 1
ATOM 637 C CA . GLY A 1 87 ? -1.586 -8.595 13.152 1.00 91.81 87 GLY A CA 1
ATOM 638 C C . GLY A 1 87 ? -2.856 -7.758 12.980 1.00 91.81 87 GLY A C 1
ATOM 639 O O . GLY A 1 87 ? -3.516 -7.443 13.967 1.00 91.81 87 GLY A O 1
ATOM 640 N N . ILE A 1 88 ? -3.246 -7.468 11.735 1.00 91.00 88 ILE A N 1
ATOM 641 C CA . ILE A 1 88 ? -4.475 -6.725 11.413 1.00 91.00 88 ILE A CA 1
ATOM 642 C C . ILE A 1 88 ? -5.727 -7.479 11.882 1.00 91.00 88 ILE A C 1
ATOM 644 O O . ILE A 1 88 ? -6.622 -6.860 12.464 1.00 91.00 88 ILE A O 1
ATOM 648 N N . LEU A 1 89 ? -5.788 -8.796 11.641 1.00 89.75 89 LEU A N 1
ATOM 649 C CA . LEU A 1 89 ? -6.895 -9.657 12.067 1.00 89.75 89 LEU A CA 1
ATOM 650 C C . LEU A 1 89 ? -7.049 -9.635 13.586 1.00 89.75 89 LEU A C 1
ATOM 652 O O . LEU A 1 89 ? -8.133 -9.336 14.075 1.00 89.75 89 LEU A O 1
ATOM 656 N N . LEU A 1 90 ? -5.963 -9.896 14.321 1.00 89.69 90 LEU A N 1
ATOM 657 C CA . LEU A 1 90 ? -5.961 -9.901 15.785 1.00 89.69 90 LEU A CA 1
ATOM 658 C C . LEU A 1 90 ? -6.329 -8.533 16.364 1.00 89.69 90 LEU A C 1
ATOM 660 O O . LEU A 1 90 ? -7.070 -8.459 17.339 1.00 89.69 90 LEU A O 1
ATOM 664 N N . PHE A 1 91 ? -5.845 -7.457 15.747 1.00 85.38 91 PHE A N 1
ATOM 665 C CA . PHE A 1 91 ? -6.119 -6.090 16.177 1.00 85.38 91 PHE A CA 1
ATOM 666 C C . PHE A 1 91 ? -7.586 -5.669 15.970 1.00 85.38 91 PHE A C 1
ATOM 668 O O . PHE A 1 91 ? -8.108 -4.879 16.752 1.00 85.38 91 PHE A O 1
ATOM 675 N N . ASN A 1 92 ? -8.261 -6.208 14.947 1.00 84.06 92 ASN A N 1
ATOM 676 C CA . ASN A 1 92 ? -9.678 -5.936 14.667 1.00 84.06 92 ASN A CA 1
ATOM 677 C C . ASN A 1 92 ? -10.647 -6.939 15.307 1.00 84.06 92 ASN A C 1
ATOM 679 O O . ASN A 1 92 ? -11.858 -6.816 15.108 1.00 84.06 92 ASN A O 1
ATOM 683 N N . LEU A 1 93 ? -10.163 -7.929 16.063 1.00 85.56 93 LEU A N 1
ATOM 684 C CA . LEU A 1 93 ? -11.066 -8.802 16.804 1.00 85.56 93 LEU A CA 1
ATOM 685 C C . LEU A 1 93 ? -11.886 -7.954 17.790 1.00 85.56 93 LEU A C 1
ATOM 687 O O . LEU A 1 93 ? -11.309 -7.149 18.524 1.00 85.56 93 LEU A O 1
ATOM 691 N N . PRO A 1 94 ? -13.220 -8.118 17.835 1.00 70.44 94 PRO A N 1
ATOM 692 C CA . PRO A 1 94 ? -14.041 -7.417 18.806 1.00 70.44 94 PRO A CA 1
ATOM 693 C C . PRO A 1 94 ? -13.620 -7.860 20.207 1.00 70.44 94 PRO A C 1
ATOM 695 O O . PRO A 1 94 ? -13.891 -8.982 20.637 1.00 70.44 94 PRO A O 1
ATOM 698 N N . THR A 1 95 ? -12.928 -6.978 20.925 1.00 66.19 95 THR A N 1
ATOM 699 C CA . THR A 1 95 ? -12.591 -7.184 22.330 1.00 66.19 95 THR A CA 1
ATOM 700 C C . THR A 1 95 ? -13.900 -7.231 23.118 1.00 66.19 95 THR A C 1
ATOM 702 O O . THR A 1 95 ? -14.488 -6.192 23.405 1.00 66.19 95 THR A O 1
ATOM 705 N N . GLN A 1 96 ? -14.378 -8.425 23.478 1.00 56.44 96 GLN A N 1
ATOM 706 C CA . GLN A 1 96 ? -15.657 -8.636 24.183 1.00 56.44 96 GLN A CA 1
ATOM 707 C C . GLN A 1 96 ? -15.681 -8.109 25.640 1.00 56.44 96 GLN A C 1
ATOM 709 O O . GLN A 1 96 ? -16.569 -8.445 26.414 1.00 56.44 96 GLN A O 1
ATOM 714 N N . ASN A 1 97 ? -14.740 -7.249 26.041 1.00 54.41 97 ASN A N 1
ATOM 715 C CA . ASN A 1 97 ? -14.544 -6.829 27.433 1.00 54.41 97 ASN A CA 1
ATOM 716 C C . ASN A 1 97 ? -14.946 -5.366 27.692 1.00 54.41 97 ASN A C 1
ATOM 718 O O . ASN A 1 97 ? -14.245 -4.645 28.399 1.00 54.41 97 ASN A O 1
ATOM 722 N N . ALA A 1 98 ? -16.073 -4.919 27.132 1.00 55.34 98 ALA A N 1
ATOM 723 C CA . ALA A 1 98 ? -16.686 -3.630 27.480 1.00 55.34 98 ALA A CA 1
ATOM 724 C C . ALA A 1 98 ? -18.189 -3.725 27.812 1.00 55.34 98 ALA A C 1
ATOM 726 O O . ALA A 1 98 ? -18.857 -2.701 27.938 1.00 55.34 98 ALA A O 1
ATOM 727 N N . GLU A 1 99 ? -18.717 -4.935 28.034 1.00 51.00 99 GLU A N 1
ATOM 728 C CA . GLU A 1 99 ? -20.045 -5.151 28.631 1.00 51.00 99 GLU A CA 1
ATOM 729 C C . GLU A 1 99 ? -19.982 -5.320 30.158 1.00 51.00 99 GLU A C 1
ATOM 731 O O . GLU A 1 99 ? -20.681 -6.135 30.750 1.00 51.00 99 GLU A O 1
ATOM 736 N N . LEU A 1 100 ? -19.188 -4.490 30.838 1.00 57.06 100 LEU A N 1
ATOM 737 C CA . LEU A 1 100 ? -19.459 -4.173 32.241 1.00 57.06 100 LEU A CA 1
ATOM 738 C C . LEU A 1 100 ? -20.324 -2.906 32.292 1.00 57.06 100 LEU A C 1
ATOM 740 O O . LEU A 1 100 ? -19.851 -1.811 32.592 1.00 57.06 100 LEU A O 1
ATOM 744 N N . LYS A 1 101 ? -21.616 -3.049 31.981 1.00 57.56 101 LYS A N 1
ATOM 745 C CA . LYS A 1 101 ? -22.661 -2.134 32.473 1.00 57.56 101 LYS A CA 1
ATOM 746 C C . LYS A 1 101 ? -23.461 -2.896 33.533 1.00 57.56 101 LYS A C 1
ATOM 748 O O . LYS A 1 101 ? -23.829 -4.038 33.288 1.00 57.56 101 LYS A O 1
ATOM 753 N N . PRO A 1 102 ? -23.729 -2.288 34.701 1.00 51.59 102 PRO A N 1
ATOM 754 C CA . PRO A 1 102 ? -24.597 -1.116 34.737 1.00 51.59 102 PRO A CA 1
ATOM 755 C C . PRO A 1 102 ? -24.052 0.024 35.607 1.00 51.59 102 PRO A C 1
ATOM 757 O O . PRO A 1 102 ? -23.675 -0.170 36.761 1.00 51.59 102 PRO A O 1
ATOM 760 N N . LYS A 1 103 ? -24.118 1.261 35.096 1.00 59.25 103 LYS A N 1
ATOM 761 C CA . LYS A 1 103 ? -24.175 2.436 35.973 1.00 59.25 103 LYS A CA 1
ATOM 762 C C . LYS A 1 103 ? -25.530 2.368 36.681 1.00 59.25 103 LYS A C 1
ATOM 764 O O . LYS A 1 103 ? -26.548 2.729 36.095 1.00 59.25 103 LYS A O 1
ATOM 769 N N . ALA A 1 104 ? -25.529 1.779 37.875 1.00 64.44 104 ALA A N 1
ATOM 770 C CA . ALA A 1 104 ? -26.693 1.651 38.735 1.00 64.44 104 ALA A CA 1
ATOM 771 C C . ALA A 1 104 ? -27.301 3.033 39.024 1.00 64.44 104 ALA A C 1
ATOM 773 O O . ALA A 1 104 ? -26.584 4.019 39.209 1.00 64.44 104 ALA A 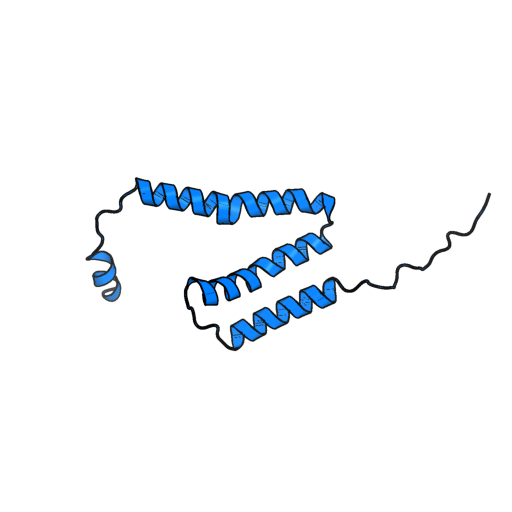O 1
ATOM 774 N N . ALA A 1 105 ? -28.632 3.066 39.009 1.00 67.75 105 ALA A N 1
ATOM 775 C CA . ALA A 1 105 ? -29.488 4.201 39.328 1.00 67.75 105 ALA A CA 1
ATOM 776 C C . ALA A 1 105 ? -29.141 4.786 40.711 1.00 67.75 105 ALA A C 1
ATOM 778 O O . ALA A 1 105 ? -28.789 4.045 41.625 1.00 67.75 105 ALA A O 1
ATOM 779 N N . THR A 1 106 ? -29.164 6.100 40.924 1.00 52.25 106 THR A N 1
ATOM 780 C CA . THR A 1 106 ? -30.319 6.913 41.387 1.00 52.25 106 THR A CA 1
ATOM 781 C C . THR A 1 106 ? -29.743 8.189 42.044 1.00 52.25 106 THR A C 1
ATOM 783 O O . THR A 1 106 ? -28.532 8.217 42.292 1.00 52.25 106 THR A O 1
ATOM 786 N N . PRO A 1 107 ? -30.556 9.173 42.472 1.00 56.56 107 PRO A N 1
ATOM 787 C CA . PRO A 1 107 ? -31.893 9.576 42.023 1.00 56.56 107 PRO A CA 1
ATOM 788 C C . PRO A 1 107 ? -31.883 10.882 41.206 1.00 56.56 107 PRO A C 1
ATOM 790 O O . PRO A 1 107 ? -30.973 11.719 41.399 1.00 56.56 107 PRO A O 1
#

Foldseek 3Di:
DVVCVVVVPPDDPDPVVVVVVVVVCCCVVVPVVVPVVLVVCCVVPHPLVSVLVVLVVLLVVLVCCCVPVVDDQDPVNVVVSVVSVVVSVVSPPPPPPPPPDDPDDDD

Secondary structure (DSSP, 8-state):
-TTSTTTTTS-----HHHHHHHHHHHHIIIIIHHHHHHHHHHHHHHHHHHHHHHHTHHHHHHHHIIIII-----HHHHHHHHHHHHHHHHHTS---TT---------

Sequence (107 aa):
MLLAFPFMRNHEPIEWLPFLALALVLGLLGQTIPVITLMKGIPIVGSSIAGALASIELPVAVISSAIFLGETVTITQSLGVALVFIGILLFNLPTQNAELKPKAATP

Radius of gyration: 23.04 Å; chains: 1; bounding box: 66×34×67 Å